Protein AF-Q0QG38-F1 (afdb_monomer_lite)

Radius of gyration: 17.13 Å; chains: 1; bounding box: 34×20×44 Å

Sequence (64 aa):
QYELRRNLYKAFCQDPDLPSDMRDKHRYKLSKLPRKSSMARVRNRCIFTGRPRSVDEFFRISRI

Structure (mmCIF, N/CA/C/O backbone):
data_AF-Q0QG38-F1
#
_entry.id   AF-Q0QG38-F1
#
loop_
_atom_site.group_PDB
_atom_site.id
_atom_site.type_symbol
_atom_site.label_atom_id
_atom_site.label_alt_id
_atom_site.label_comp_id
_atom_site.label_asym_id
_atom_site.label_entity_id
_atom_site.label_seq_id
_atom_site.pdbx_PDB_ins_code
_atom_site.Cartn_x
_atom_site.Cartn_y
_atom_site.Cartn_z
_atom_site.occupancy
_atom_site.B_iso_or_equiv
_atom_site.auth_seq_id
_atom_site.auth_comp_id
_atom_site.auth_asym_id
_atom_site.auth_atom_id
_atom_site.pdbx_PDB_model_num
ATOM 1 N N . GLN A 1 1 ? -5.018 5.844 -4.686 1.00 81.75 1 GLN A N 1
ATOM 2 C CA . GLN A 1 1 ? -4.305 6.796 -5.579 1.00 81.75 1 GLN A CA 1
ATOM 3 C C . GLN A 1 1 ? -3.197 6.141 -6.418 1.00 81.75 1 GLN A C 1
ATOM 5 O O . GLN A 1 1 ? -3.224 6.303 -7.626 1.00 81.75 1 GLN A O 1
ATOM 10 N N . TYR A 1 2 ? -2.230 5.407 -5.842 1.00 92.06 2 TYR A N 1
ATOM 11 C CA . TYR A 1 2 ? -1.070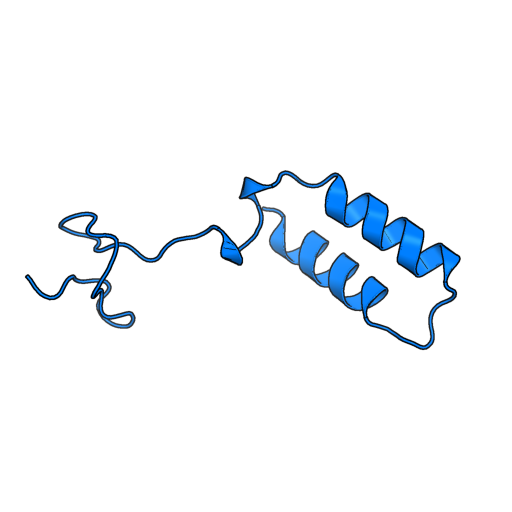 4.867 -6.595 1.00 92.06 2 TYR A CA 1
ATOM 12 C C . TYR A 1 2 ? -1.128 3.365 -6.917 1.00 92.06 2 TYR A C 1
ATOM 14 O O . TYR A 1 2 ? -0.145 2.806 -7.398 1.00 92.06 2 TYR A O 1
ATOM 22 N N . GLU A 1 3 ? -2.245 2.702 -6.634 1.00 90.69 3 GLU A N 1
ATOM 23 C CA . GLU A 1 3 ? -2.374 1.243 -6.703 1.00 90.69 3 GLU A CA 1
ATOM 24 C C . GLU A 1 3 ? -2.104 0.688 -8.105 1.00 90.69 3 GLU A C 1
ATOM 26 O O . GLU A 1 3 ? -1.167 -0.090 -8.279 1.00 90.69 3 GLU A O 1
ATOM 31 N N . LEU A 1 4 ? -2.823 1.190 -9.116 1.00 93.75 4 LEU A N 1
ATOM 32 C CA . LEU A 1 4 ? -2.655 0.771 -10.510 1.00 93.75 4 LEU A CA 1
ATOM 33 C C . LEU A 1 4 ? -1.200 0.915 -10.983 1.00 93.75 4 LEU A C 1
ATOM 35 O O . LEU A 1 4 ? -0.611 -0.030 -11.497 1.00 93.75 4 LEU A O 1
ATOM 39 N N . ARG A 1 5 ? -0.577 2.076 -10.735 1.00 93.62 5 ARG A N 1
ATOM 40 C CA . ARG A 1 5 ? 0.820 2.338 -11.125 1.00 93.62 5 ARG A CA 1
ATOM 41 C C . ARG A 1 5 ? 1.800 1.373 -10.455 1.00 93.62 5 ARG A C 1
ATOM 43 O O . ARG A 1 5 ? 2.729 0.906 -11.105 1.00 93.62 5 ARG A O 1
ATOM 50 N N . ARG A 1 6 ? 1.609 1.068 -9.164 1.00 94.62 6 ARG A N 1
ATOM 51 C CA . ARG A 1 6 ? 2.462 0.110 -8.440 1.00 94.62 6 ARG A CA 1
ATOM 52 C C . ARG A 1 6 ? 2.303 -1.302 -8.987 1.00 94.62 6 ARG A C 1
ATOM 54 O O . ARG A 1 6 ? 3.314 -1.983 -9.121 1.00 94.62 6 ARG A O 1
ATOM 61 N N . ASN A 1 7 ? 1.079 -1.723 -9.294 1.00 94.62 7 ASN A N 1
ATOM 62 C CA . ASN A 1 7 ? 0.811 -3.056 -9.830 1.00 94.62 7 ASN A CA 1
ATOM 63 C C . ASN A 1 7 ? 1.438 -3.224 -11.216 1.00 94.62 7 ASN A C 1
ATOM 65 O O . ASN A 1 7 ? 2.167 -4.186 -11.427 1.00 94.62 7 ASN A O 1
ATOM 69 N N . LEU A 1 8 ? 1.277 -2.232 -12.097 1.00 95.25 8 LEU A N 1
ATOM 70 C CA . LEU A 1 8 ? 1.914 -2.225 -13.416 1.00 95.25 8 LEU A CA 1
ATOM 71 C C . LEU A 1 8 ? 3.442 -2.302 -13.314 1.00 95.25 8 LEU A C 1
ATOM 73 O O . LEU A 1 8 ? 4.061 -3.161 -13.929 1.00 95.25 8 LEU A O 1
ATOM 77 N N . TYR A 1 9 ? 4.073 -1.451 -12.498 1.00 95.25 9 TYR A N 1
ATOM 7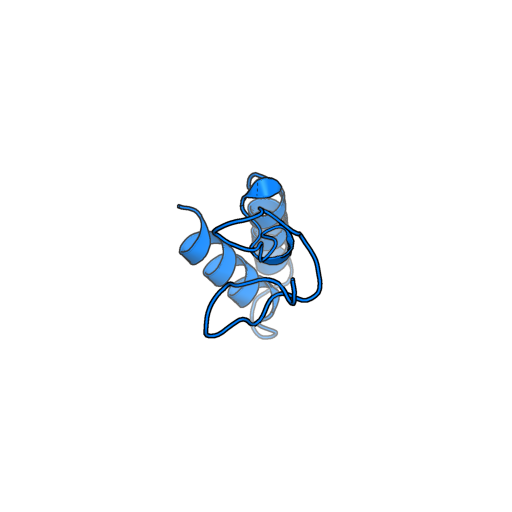8 C CA . TYR A 1 9 ? 5.532 -1.487 -12.351 1.00 95.25 9 TYR A CA 1
ATOM 79 C C . TYR A 1 9 ? 6.036 -2.797 -11.754 1.00 95.25 9 TYR A C 1
ATOM 81 O O . TYR A 1 9 ? 7.085 -3.272 -12.174 1.00 95.25 9 TYR A O 1
ATOM 89 N N . LYS A 1 10 ? 5.306 -3.395 -10.806 1.00 94.62 10 LYS A N 1
ATOM 90 C CA . LYS A 1 10 ? 5.654 -4.714 -10.269 1.00 94.62 10 LYS A CA 1
ATOM 91 C C . LYS A 1 10 ? 5.550 -5.808 -11.329 1.00 94.62 10 LYS A C 1
ATOM 93 O O . LYS A 1 10 ? 6.470 -6.610 -11.399 1.00 94.62 10 LYS A O 1
ATOM 98 N N . ALA A 1 11 ? 4.498 -5.802 -12.148 1.00 95.81 11 ALA A N 1
ATOM 99 C CA . ALA A 1 11 ? 4.328 -6.762 -13.236 1.00 95.81 11 ALA A CA 1
ATOM 100 C C . ALA A 1 11 ? 5.509 -6.697 -14.218 1.00 95.81 11 ALA A C 1
ATOM 102 O O . ALA A 1 11 ? 6.186 -7.697 -14.420 1.00 95.81 11 ALA A O 1
ATOM 103 N N . PHE A 1 12 ? 5.868 -5.496 -14.691 1.00 94.38 12 PHE A N 1
ATOM 104 C CA . PHE A 1 12 ? 7.042 -5.311 -15.557 1.00 94.38 12 PHE A CA 1
ATOM 105 C C . PHE A 1 12 ? 8.366 -5.721 -14.897 1.00 94.38 12 PHE A C 1
ATOM 107 O O . PHE A 1 12 ? 9.308 -6.091 -15.584 1.00 94.38 12 PHE A O 1
ATOM 114 N N . CYS A 1 13 ? 8.481 -5.642 -13.569 1.00 93.69 13 CYS A N 1
ATOM 115 C CA . CYS A 1 13 ? 9.685 -6.098 -12.871 1.00 93.69 13 CYS A CA 1
ATOM 116 C C . CYS A 1 13 ? 9.762 -7.625 -12.722 1.00 93.69 13 CYS A C 1
ATOM 118 O O . CYS A 1 13 ? 10.858 -8.131 -12.476 1.00 93.69 13 CYS A O 1
ATOM 120 N N . GLN A 1 14 ? 8.621 -8.320 -12.772 1.00 93.69 14 GLN A N 1
ATOM 121 C CA . GLN A 1 14 ? 8.506 -9.771 -12.588 1.00 93.69 14 GLN A CA 1
ATOM 122 C C . GLN A 1 14 ? 8.562 -10.545 -13.906 1.00 93.69 14 GLN A C 1
ATOM 124 O O . GLN A 1 14 ? 8.907 -11.720 -13.888 1.00 93.69 14 GLN A O 1
ATOM 129 N N . ASP A 1 15 ? 8.246 -9.890 -15.018 1.00 94.38 15 ASP A N 1
ATOM 130 C CA . ASP A 1 15 ? 8.243 -10.492 -16.345 1.00 94.38 15 ASP A CA 1
ATOM 131 C C . ASP A 1 15 ? 9.677 -10.881 -16.798 1.00 94.38 15 ASP A C 1
ATOM 133 O O . ASP A 1 15 ? 10.570 -10.019 -16.873 1.00 94.38 15 ASP A O 1
ATOM 137 N N . PRO A 1 16 ? 9.943 -12.179 -17.047 1.00 91.62 16 PRO A N 1
ATOM 138 C CA . PRO A 1 16 ? 11.253 -12.665 -17.464 1.00 91.62 16 PRO A CA 1
ATOM 139 C C . PRO A 1 16 ? 11.602 -12.292 -18.912 1.00 91.62 16 PRO A C 1
ATOM 141 O O . PRO A 1 16 ? 12.794 -12.155 -19.202 1.00 91.62 16 PRO A O 1
ATOM 144 N N . ASP A 1 17 ? 10.604 -12.058 -19.768 1.00 95.00 17 ASP A N 1
ATOM 145 C CA . ASP A 1 17 ? 10.770 -11.868 -21.215 1.00 95.00 17 ASP A CA 1
ATOM 146 C C . ASP A 1 17 ? 11.258 -10.454 -21.562 1.00 95.00 17 ASP A C 1
ATOM 148 O O . ASP A 1 17 ? 11.822 -10.202 -22.629 1.00 95.00 17 ASP A O 1
ATOM 152 N N . LEU A 1 18 ? 11.087 -9.509 -20.634 1.00 93.25 18 LEU A N 1
ATOM 153 C CA . LEU A 1 18 ? 11.551 -8.136 -20.798 1.00 93.25 18 LEU A CA 1
ATOM 154 C C . LEU A 1 18 ? 13.078 -8.011 -20.636 1.00 93.25 18 LEU A C 1
ATOM 156 O O . LEU A 1 18 ? 13.666 -8.616 -19.731 1.00 93.25 18 LEU A O 1
ATOM 160 N N . PRO A 1 19 ? 13.731 -7.126 -21.416 1.00 95.75 19 PRO A N 1
ATOM 161 C CA . PRO A 1 19 ? 15.138 -6.785 -21.224 1.00 95.75 19 PRO A CA 1
ATOM 162 C C . PRO A 1 19 ? 15.441 -6.295 -19.799 1.00 95.75 19 PRO A C 1
ATOM 164 O O . PRO A 1 19 ? 14.634 -5.586 -19.183 1.00 95.75 19 PRO A O 1
ATOM 167 N N . SER A 1 20 ? 16.638 -6.611 -19.290 1.00 92.62 20 SER A N 1
ATOM 168 C CA . SER A 1 20 ? 17.119 -6.190 -17.960 1.00 92.62 20 SER A CA 1
ATOM 169 C C . SER A 1 20 ? 16.960 -4.690 -17.724 1.00 92.62 20 SER A C 1
ATOM 171 O O . SER A 1 20 ? 16.400 -4.281 -16.708 1.00 92.62 20 SER A O 1
ATOM 173 N N . ASP A 1 21 ? 17.347 -3.882 -18.705 1.00 93.94 21 ASP A N 1
ATOM 174 C CA . ASP A 1 21 ? 17.392 -2.425 -18.589 1.00 93.94 21 ASP A CA 1
ATOM 175 C C . ASP A 1 21 ? 15.993 -1.826 -18.401 1.00 93.94 21 ASP A C 1
ATOM 177 O O . ASP A 1 21 ? 15.789 -0.871 -17.642 1.00 93.94 21 ASP A O 1
ATOM 181 N N . MET A 1 22 ? 14.987 -2.418 -19.058 1.00 93.44 22 MET A N 1
ATOM 182 C CA . MET A 1 22 ? 13.593 -2.026 -18.868 1.00 93.44 22 MET A CA 1
ATOM 183 C C . MET A 1 22 ? 13.118 -2.384 -17.459 1.00 93.44 22 MET A C 1
ATOM 185 O O . MET A 1 22 ? 12.516 -1.536 -16.789 1.00 93.44 22 MET A O 1
ATOM 189 N N . ARG A 1 23 ? 13.438 -3.589 -16.968 1.00 94.31 23 ARG A N 1
ATOM 190 C CA . ARG A 1 23 ? 13.108 -3.999 -15.593 1.00 94.31 23 ARG A CA 1
ATOM 191 C C . ARG A 1 23 ? 13.728 -3.056 -14.570 1.00 94.31 23 ARG A C 1
ATOM 193 O O . ARG A 1 23 ? 13.033 -2.603 -13.660 1.00 94.31 23 ARG A O 1
ATOM 200 N N . ASP A 1 24 ? 14.987 -2.678 -14.749 1.00 94.00 24 ASP A N 1
ATOM 201 C CA . ASP A 1 24 ? 15.694 -1.780 -13.833 1.00 94.00 24 ASP A CA 1
ATOM 202 C C . ASP A 1 24 ? 15.113 -0.364 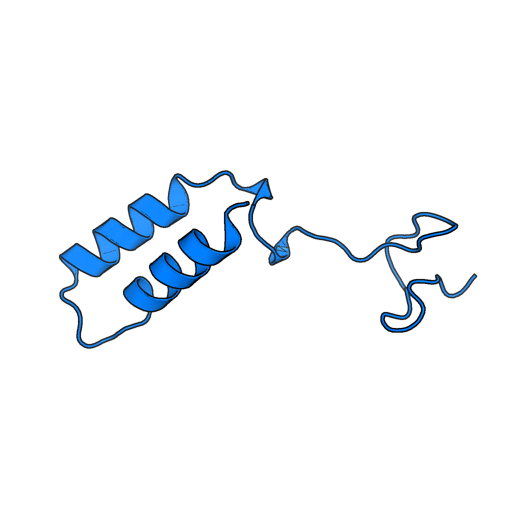-13.844 1.00 94.00 24 ASP A C 1
ATOM 204 O O . ASP A 1 24 ? 14.888 0.235 -12.785 1.00 94.00 24 ASP A O 1
ATOM 208 N N . LYS A 1 25 ? 14.720 0.141 -15.019 1.00 95.81 25 LYS A N 1
ATOM 209 C CA . LYS A 1 25 ? 13.982 1.406 -15.137 1.00 95.81 25 LYS A CA 1
ATOM 210 C C . LYS A 1 25 ? 12.654 1.364 -14.376 1.00 95.81 25 LYS A C 1
ATOM 212 O O . LYS A 1 25 ? 12.288 2.346 -13.720 1.00 95.81 25 LYS A O 1
ATOM 217 N N . HIS A 1 26 ? 11.922 0.251 -14.433 1.00 95.69 26 HIS A N 1
ATOM 218 C CA . HIS A 1 26 ? 10.672 0.081 -13.687 1.00 95.69 26 HIS A CA 1
ATOM 219 C C . HIS A 1 26 ? 10.898 -0.088 -12.178 1.00 95.69 26 HIS A C 1
ATOM 221 O O . HIS A 1 26 ? 10.147 0.505 -11.397 1.00 95.69 26 HIS A O 1
ATOM 227 N N . ARG A 1 27 ? 11.971 -0.766 -11.750 1.00 95.12 27 ARG A N 1
ATOM 228 C CA . ARG A 1 27 ? 12.392 -0.836 -10.336 1.00 95.12 27 ARG A CA 1
ATOM 229 C C . ARG A 1 27 ? 12.697 0.551 -9.777 1.00 95.12 27 ARG A C 1
ATOM 231 O O . ARG A 1 27 ? 12.210 0.905 -8.702 1.00 95.12 27 ARG A O 1
ATOM 238 N N . TYR A 1 28 ? 13.417 1.374 -10.537 1.00 95.81 28 TYR A N 1
ATOM 239 C CA . TYR A 1 28 ? 13.711 2.758 -10.166 1.00 95.81 28 TYR A CA 1
ATOM 240 C C . TYR A 1 28 ? 12.448 3.635 -10.099 1.00 95.81 28 TYR A C 1
ATOM 242 O O . TYR A 1 28 ? 12.266 4.427 -9.174 1.00 95.81 28 TYR A O 1
ATOM 250 N N . LYS A 1 29 ? 11.507 3.472 -11.037 1.00 95.19 29 LYS A N 1
ATOM 251 C CA . LYS A 1 29 ? 10.203 4.158 -10.969 1.00 95.19 29 LYS A CA 1
ATOM 252 C C . LYS A 1 29 ? 9.376 3.716 -9.756 1.00 95.19 29 LYS A C 1
ATOM 254 O O . LYS A 1 29 ? 8.705 4.547 -9.145 1.00 95.19 29 LYS A O 1
ATOM 259 N N . LEU A 1 30 ? 9.422 2.433 -9.392 1.00 94.62 30 LEU A N 1
ATOM 260 C CA . LEU A 1 30 ? 8.717 1.892 -8.229 1.00 94.62 30 LEU A CA 1
ATOM 261 C C . LEU A 1 30 ? 9.276 2.446 -6.909 1.00 94.62 30 LEU A C 1
ATOM 263 O O . LEU A 1 30 ? 8.492 2.726 -5.997 1.00 94.62 30 LEU A O 1
ATOM 267 N N . SER A 1 31 ? 10.599 2.625 -6.807 1.00 93.81 31 SER A N 1
ATOM 268 C CA . SER A 1 31 ? 11.259 3.152 -5.605 1.00 93.81 31 SER A CA 1
ATOM 269 C C . SER A 1 31 ? 11.001 4.646 -5.379 1.00 93.81 31 SER A C 1
ATOM 271 O O . SER A 1 31 ? 10.916 5.073 -4.229 1.00 93.81 31 SER A O 1
ATOM 273 N N . LYS A 1 32 ? 10.786 5.422 -6.451 1.00 94.81 32 LYS A N 1
ATOM 274 C CA . LYS A 1 32 ? 10.402 6.844 -6.378 1.00 94.81 32 LYS A CA 1
ATOM 275 C C . LYS A 1 32 ? 9.010 7.096 -5.798 1.00 94.81 32 LYS A C 1
ATOM 277 O O . LYS A 1 32 ? 8.721 8.213 -5.374 1.00 94.81 32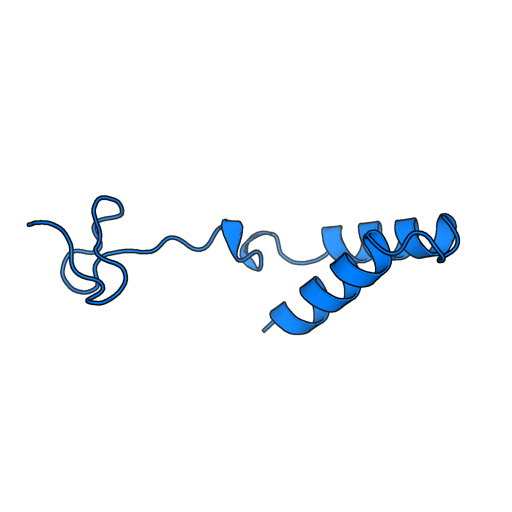 LYS A O 1
ATOM 282 N N . LEU A 1 33 ? 8.121 6.103 -5.802 1.00 93.44 33 LEU A N 1
ATOM 283 C CA . LEU A 1 33 ? 6.769 6.286 -5.276 1.00 93.44 33 LEU A CA 1
ATOM 284 C C . LEU A 1 33 ? 6.782 6.456 -3.745 1.00 93.44 33 LEU A C 1
ATOM 286 O O . LEU A 1 33 ? 7.583 5.813 -3.061 1.00 93.44 33 LEU A O 1
ATOM 290 N N . PRO A 1 34 ? 5.850 7.243 -3.169 1.00 94.56 34 PRO A N 1
ATOM 291 C CA . PRO A 1 34 ? 5.795 7.459 -1.725 1.00 94.56 34 PRO A CA 1
ATOM 292 C C . PRO A 1 34 ? 5.723 6.139 -0.950 1.00 94.56 34 PRO A C 1
ATOM 294 O O . PRO A 1 34 ? 4.862 5.303 -1.226 1.00 94.56 34 PRO A O 1
ATOM 297 N N . ARG A 1 35 ? 6.565 5.942 0.074 1.00 91.00 35 ARG A N 1
ATOM 298 C CA . ARG A 1 35 ? 6.622 4.665 0.822 1.00 91.00 35 ARG A CA 1
ATOM 299 C C . ARG A 1 35 ? 5.280 4.280 1.449 1.00 91.00 35 ARG A C 1
ATOM 301 O O . ARG A 1 35 ? 4.932 3.102 1.438 1.00 91.00 35 ARG A O 1
ATOM 308 N N . LYS A 1 36 ? 4.511 5.260 1.948 1.00 91.50 36 LYS A N 1
ATOM 309 C CA . LYS A 1 36 ? 3.173 5.058 2.545 1.00 91.50 36 LYS A CA 1
ATOM 310 C C . LYS A 1 36 ? 2.114 4.571 1.545 1.00 91.50 36 LYS A C 1
ATOM 312 O O . LYS A 1 36 ? 1.074 4.100 1.975 1.00 91.50 36 LYS A O 1
ATOM 317 N N . SER A 1 37 ? 2.383 4.623 0.238 1.00 92.81 37 SER A N 1
ATOM 318 C CA . SER A 1 37 ? 1.467 4.105 -0.791 1.00 92.81 37 SER A CA 1
ATOM 319 C C . SER A 1 37 ? 1.434 2.573 -0.890 1.00 92.81 37 SER A C 1
ATOM 321 O O . SER A 1 37 ? 0.633 2.024 -1.641 1.00 92.81 37 SER A O 1
ATOM 323 N N . SER A 1 38 ? 2.322 1.867 -0.185 1.00 91.31 38 SER A N 1
ATOM 324 C CA . SER A 1 38 ? 2.385 0.406 -0.225 1.00 91.31 38 SER A CA 1
ATOM 325 C C . SER A 1 38 ? 1.287 -0.235 0.624 1.00 91.31 38 SER A C 1
ATOM 327 O O . SER A 1 38 ? 1.227 0.025 1.824 1.00 91.31 38 SER A O 1
ATOM 329 N N . MET A 1 39 ? 0.513 -1.155 0.033 1.00 91.06 39 MET A N 1
ATOM 330 C CA . MET A 1 39 ? -0.531 -1.919 0.734 1.00 91.06 39 MET A CA 1
ATOM 331 C C . MET A 1 39 ? 0.009 -2.661 1.966 1.00 91.06 39 MET A C 1
ATOM 333 O O . MET A 1 39 ? -0.620 -2.650 3.012 1.00 91.06 39 MET A O 1
ATOM 337 N N . ALA A 1 40 ? 1.235 -3.191 1.900 1.00 9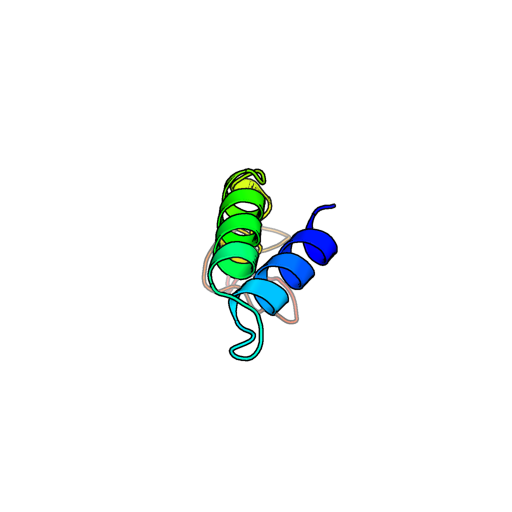1.44 40 ALA A N 1
ATOM 338 C CA . ALA A 1 40 ? 1.871 -3.881 3.030 1.00 91.44 40 ALA A CA 1
ATOM 339 C C . ALA A 1 40 ? 2.069 -3.004 4.288 1.00 91.44 40 ALA A C 1
ATOM 341 O O . ALA A 1 40 ? 2.388 -3.518 5.354 1.00 91.44 40 ALA A O 1
ATOM 342 N N . ARG A 1 41 ? 1.940 -1.674 4.174 1.00 93.12 41 ARG A N 1
ATOM 343 C CA . ARG A 1 41 ? 2.017 -0.744 5.315 1.00 93.12 41 ARG A CA 1
ATOM 344 C C . ARG A 1 41 ? 0.652 -0.381 5.890 1.00 93.12 41 ARG A C 1
ATOM 346 O O . ARG A 1 41 ? 0.602 0.250 6.945 1.00 93.12 41 ARG A O 1
ATOM 353 N N . VAL A 1 42 ? -0.429 -0.732 5.202 1.00 92.12 42 VAL A N 1
ATOM 354 C CA . VAL A 1 42 ? -1.787 -0.561 5.712 1.00 92.12 42 VAL A CA 1
ATOM 355 C C . VAL A 1 42 ? -2.007 -1.622 6.784 1.00 92.12 42 VAL A C 1
ATOM 357 O O . VAL A 1 42 ? -1.653 -2.784 6.603 1.00 92.12 42 VAL A O 1
ATOM 360 N N . ARG A 1 43 ? -2.535 -1.208 7.937 1.00 92.94 43 ARG A N 1
ATOM 361 C CA . ARG A 1 43 ? -2.790 -2.102 9.066 1.00 92.94 43 ARG A CA 1
ATOM 362 C C . ARG A 1 43 ? -4.283 -2.158 9.337 1.00 92.94 43 ARG A C 1
ATOM 364 O O . ARG A 1 43 ? -4.878 -1.118 9.612 1.00 92.94 43 ARG A O 1
ATOM 371 N N . ASN A 1 44 ? -4.844 -3.362 9.330 1.00 93.25 44 ASN A N 1
ATOM 372 C CA . ASN A 1 44 ? -6.225 -3.586 9.740 1.00 93.25 44 ASN A CA 1
ATOM 373 C C . ASN A 1 44 ? -6.353 -3.277 11.241 1.00 93.25 44 ASN A C 1
ATOM 375 O O . ASN A 1 44 ? -5.607 -3.809 12.069 1.00 93.25 44 ASN A O 1
ATOM 379 N N . ARG A 1 45 ? -7.251 -2.350 11.577 1.00 95.62 45 ARG A N 1
ATOM 380 C CA . ARG A 1 45 ? -7.540 -1.896 12.942 1.00 95.62 45 ARG A CA 1
ATOM 381 C C . ARG A 1 45 ? -9.028 -2.062 13.215 1.00 95.62 45 ARG A C 1
ATOM 383 O O . ARG A 1 45 ? -9.827 -1.970 12.288 1.00 95.62 45 ARG A O 1
ATOM 390 N N . CYS A 1 46 ? -9.376 -2.269 14.482 1.00 95.69 46 CYS A N 1
ATOM 391 C CA . CYS A 1 46 ? -10.770 -2.251 14.917 1.00 95.69 46 CYS A CA 1
ATOM 392 C C . CYS A 1 46 ? -11.393 -0.871 14.660 1.00 95.69 46 CYS A C 1
ATOM 394 O O . CYS A 1 46 ? -10.760 0.141 14.964 1.00 95.69 46 CYS A O 1
ATOM 396 N N . ILE A 1 47 ? -12.618 -0.835 14.134 1.00 95.88 47 ILE A N 1
ATOM 397 C CA . ILE A 1 47 ? -13.337 0.416 13.838 1.00 95.88 47 ILE A CA 1
ATOM 398 C C . ILE A 1 47 ? -13.726 1.153 15.126 1.00 95.88 47 ILE A C 1
ATOM 400 O O . ILE A 1 47 ? -13.600 2.371 15.190 1.00 95.88 47 ILE A O 1
ATOM 404 N N . PHE A 1 48 ? -14.142 0.419 16.161 1.00 94.12 48 PHE A N 1
ATOM 405 C CA . PHE A 1 48 ? -14.605 1.007 17.421 1.00 94.12 48 PHE A CA 1
ATOM 406 C C . PHE A 1 48 ? -13.453 1.442 18.331 1.00 94.12 48 PHE A C 1
ATOM 408 O O . PHE A 1 48 ? -13.440 2.557 18.839 1.00 94.12 48 PHE A O 1
ATOM 415 N N . THR A 1 49 ? -12.467 0.566 18.537 1.00 94.56 49 THR A N 1
ATOM 416 C CA . THR A 1 49 ? -11.403 0.777 19.537 1.00 94.56 49 THR A CA 1
ATOM 41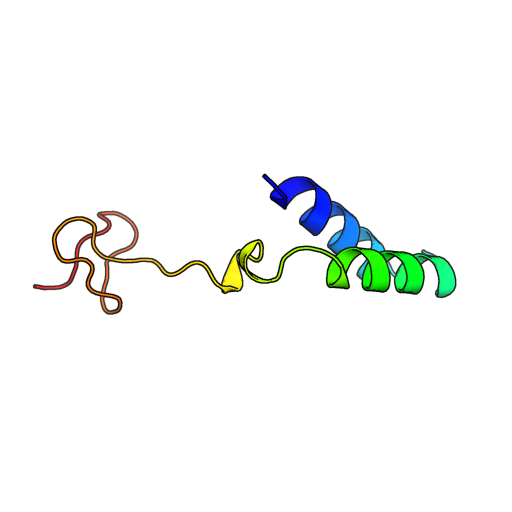7 C C . THR A 1 49 ? -10.061 1.183 18.929 1.00 94.56 49 THR A C 1
ATOM 419 O O . THR A 1 49 ? -9.130 1.534 19.650 1.00 94.56 49 THR A O 1
ATOM 422 N N . GLY A 1 50 ? -9.887 1.068 17.609 1.00 94.75 50 GLY A N 1
ATOM 423 C CA . GLY A 1 50 ? -8.598 1.300 16.949 1.00 94.75 50 GLY A CA 1
ATOM 424 C C . GLY A 1 50 ? -7.531 0.232 17.236 1.00 94.75 50 GLY A C 1
ATOM 425 O O . GLY A 1 50 ? -6.375 0.396 16.810 1.00 94.75 50 GLY A O 1
ATOM 426 N N . ARG A 1 51 ? -7.886 -0.860 17.939 1.00 95.12 51 ARG A N 1
ATOM 427 C CA . ARG A 1 51 ? -6.951 -1.918 18.345 1.00 95.12 51 ARG A CA 1
ATOM 428 C C . ARG A 1 51 ? -6.240 -2.520 17.121 1.00 95.12 51 ARG A C 1
ATOM 430 O O . ARG A 1 51 ? -6.899 -2.865 16.143 1.00 95.12 51 ARG A O 1
ATOM 437 N N . PRO A 1 52 ? -4.904 -2.677 17.158 1.00 94.56 52 PRO A N 1
ATOM 438 C CA . PRO A 1 52 ? -4.108 -3.037 15.980 1.00 94.56 52 PRO A CA 1
ATOM 439 C C . PRO A 1 52 ? -3.853 -4.543 15.786 1.00 94.56 52 PRO A C 1
ATOM 441 O O . PRO A 1 52 ? -3.089 -4.913 14.888 1.00 94.56 52 PRO A O 1
ATOM 444 N N . ARG A 1 53 ? -4.354 -5.402 16.679 1.00 94.06 53 ARG A N 1
ATOM 445 C CA . ARG A 1 53 ? -4.141 -6.861 16.684 1.00 94.06 53 ARG A CA 1
ATOM 446 C C . ARG A 1 53 ? -5.405 -7.563 17.172 1.00 94.06 53 ARG A C 1
ATOM 448 O O . ARG A 1 53 ? -6.169 -6.950 17.918 1.00 94.06 53 ARG A O 1
ATOM 455 N N . SER A 1 54 ? -5.561 -8.836 16.796 1.00 95.25 54 SER A N 1
ATOM 456 C CA . SER A 1 54 ? -6.751 -9.647 17.103 1.00 95.25 54 SER A CA 1
ATOM 457 C C . SER A 1 54 ? -8.035 -8.932 16.673 1.00 95.25 54 SER A C 1
ATOM 459 O O . SER A 1 54 ? -8.895 -8.638 17.504 1.00 95.25 54 SER A O 1
ATOM 461 N N . VAL A 1 55 ? -8.072 -8.559 15.392 1.00 95.94 55 VAL A N 1
ATOM 462 C CA . VAL A 1 55 ? -9.215 -7.930 14.728 1.00 95.94 55 VAL A CA 1
ATOM 463 C C . VAL A 1 55 ? -9.750 -8.939 13.726 1.00 95.94 55 VAL A C 1
ATOM 465 O O . VAL A 1 55 ? -8.972 -9.418 12.900 1.00 95.94 55 VAL A O 1
ATOM 468 N N . ASP A 1 56 ? -11.041 -9.236 13.796 1.00 93.88 56 ASP A N 1
ATOM 469 C CA . ASP A 1 56 ? -11.702 -10.092 12.817 1.00 93.88 56 ASP A CA 1
ATOM 470 C C . ASP A 1 56 ? -11.900 -9.315 11.518 1.00 93.88 56 ASP A C 1
ATOM 472 O O . ASP A 1 56 ? -12.439 -8.209 11.523 1.00 93.88 56 ASP A O 1
ATOM 476 N N . GLU A 1 57 ? -11.444 -9.868 10.395 1.00 91.69 57 GLU A N 1
ATOM 477 C CA . GLU A 1 57 ? -11.416 -9.147 9.117 1.00 91.69 57 GLU A CA 1
ATOM 478 C C . GLU A 1 57 ? -12.818 -8.890 8.553 1.00 91.69 57 GLU A C 1
ATOM 480 O O . GLU A 1 57 ? -13.075 -7.805 8.028 1.00 91.69 57 GLU A O 1
ATOM 485 N N . PHE A 1 58 ? -13.733 -9.850 8.726 1.00 93.00 58 PHE A N 1
ATOM 486 C CA . PHE A 1 58 ? -15.105 -9.756 8.228 1.00 93.00 58 PHE A CA 1
ATOM 487 C C . PHE A 1 58 ? -15.892 -8.634 8.919 1.00 93.00 58 PHE A C 1
ATOM 489 O O . PHE A 1 58 ? -16.472 -7.779 8.255 1.00 93.00 58 PHE A O 1
ATOM 496 N N . PHE A 1 59 ? -15.859 -8.590 10.255 1.00 94.12 59 PHE A N 1
ATOM 497 C CA . PHE A 1 59 ? -16.593 -7.590 11.039 1.00 94.12 59 PHE A CA 1
ATOM 498 C C . PHE A 1 59 ? -15.799 -6.299 11.275 1.00 94.12 59 PHE A C 1
ATOM 500 O O . PHE A 1 59 ? -16.383 -5.257 11.559 1.00 94.12 59 PHE A O 1
ATOM 507 N N . ARG A 1 60 ? -14.464 -6.348 11.160 1.00 93.69 60 ARG A N 1
ATOM 508 C CA . ARG A 1 60 ? -13.525 -5.262 11.501 1.00 93.69 60 ARG A CA 1
ATOM 509 C C . ARG A 1 60 ? -13.604 -4.822 12.969 1.00 93.69 60 ARG A C 1
ATOM 511 O O . ARG A 1 60 ? -13.388 -3.649 13.292 1.00 93.69 60 ARG A O 1
ATOM 518 N N . ILE A 1 61 ? -13.873 -5.772 13.863 1.00 95.19 61 ILE A N 1
ATOM 519 C CA . ILE A 1 61 ? -14.006 -5.567 15.314 1.00 95.19 61 ILE A CA 1
ATOM 520 C C . ILE A 1 61 ? -12.871 -6.298 16.039 1.00 95.19 61 ILE A C 1
ATOM 522 O O . ILE A 1 61 ? -12.317 -7.272 15.536 1.00 95.19 61 ILE A O 1
ATOM 526 N N . SER A 1 62 ? -12.457 -5.781 17.195 1.00 92.88 62 SER A N 1
ATOM 527 C CA . SER A 1 62 ? -11.471 -6.420 18.068 1.00 92.88 62 SER A CA 1
ATOM 528 C C . SER A 1 62 ? -12.094 -7.511 18.934 1.00 92.88 62 SER A C 1
ATOM 530 O O . SER A 1 62 ? -13.254 -7.413 19.286 1.00 92.88 62 SER A O 1
ATOM 532 N N . ARG A 1 63 ? -11.285 -8.457 19.420 1.00 90.00 63 ARG A N 1
ATOM 533 C CA . ARG A 1 63 ? -11.697 -9.469 20.421 1.00 90.00 63 ARG A CA 1
ATOM 534 C C . ARG A 1 63 ? -12.127 -8.952 21.819 1.00 90.00 63 ARG A C 1
ATOM 536 O O . ARG A 1 63 ? -12.122 -9.737 22.760 1.00 90.00 63 ARG A O 1
ATOM 543 N N . ILE A 1 64 ? -12.282 -7.641 21.997 1.00 86.06 64 ILE A N 1
ATOM 544 C CA . ILE A 1 64 ? -12.749 -6.998 23.244 1.00 86.06 64 ILE A CA 1
ATOM 545 C C . ILE A 1 64 ? -14.175 -6.576 22.954 1.00 86.06 64 ILE A C 1
ATOM 547 O O . ILE A 1 64 ? -15.049 -6.923 23.766 1.00 86.06 64 ILE A O 1
#

InterPro domains:
  IPR001209 Small ribosomal subunit protein uS14 [PF00253] (29-64)
  IPR001209 Small ribosomal subunit protein uS14 [PTHR19836] (1-64)

pLDDT: mean 93.56, std 2.29, range [81.75, 95.94]

Foldseek 3Di:
DCVVVLVVLVVLLPDPVDDPVSNVVSVVVNVPDDPCPDPVNDFQAAPPPRHRPQADPVNSHHPD

Organism: NCBI:txid38723

Secondary structure (DSSP, 8-state):
--HHHHHHHHHHHH-SSS-HHHHHHHHHHHHTS-GGG-GGG-----TTT---SSEETTTTEE--